Protein AF-A0A7J8MVI9-F1 (afdb_monomer_lite)

Secondary structure (DSSP, 8-state):
---HHHHHHHHHHHHHHHHHHHHHHHHHHHHHHHHH-S-HHHHT-GGG-TTGGGT-TTHHHH-

pLDDT: mean 87.23, std 7.3, range [53.78, 97.62]

Radius of gyration: 16.15 Å; chains: 1; bounding box: 36×24×44 Å

Foldseek 3Di:
DDDPVVVVVCVVVVVLVVVLVVVLVVVQLVLLCVVPNPDNVRSPDPVNSPPCCVVCVPSVVSD

Sequence (63 aa):
MGSYRAVLFNLVTHAYSKVLLVLTSGSIIHSMEAIIGYSLEKSQNMVIMGGLRKHVPITQIIF

Organism: NCBI:txid34289

InterPro domains:
  IPR001750 NADH:quinone oxidoreductase/Mrp antiporter, transmembrane domain [PF00361] (3-63)
  IPR003945 NADH-quinone oxidoreductase, chain 5-like [PTHR42829] (2-62)

Structure (mmCIF, N/CA/C/O backbone):
data_AF-A0A7J8MVI9-F1
#
_entry.id   AF-A0A7J8MVI9-F1
#
loop_
_atom_site.group_PDB
_atom_site.id
_atom_site.type_symbol
_atom_site.label_atom_id
_atom_site.label_alt_id
_atom_site.label_comp_id
_atom_site.label_asym_id
_atom_site.label_entity_id
_atom_site.label_seq_id
_atom_site.pdbx_PDB_ins_code
_atom_site.Cartn_x
_atom_site.Cartn_y
_atom_site.Cartn_z
_atom_site.occupancy
_atom_site.B_iso_or_equiv
_atom_site.auth_seq_id
_atom_site.auth_comp_id
_atom_site.auth_asym_id
_atom_site.auth_atom_id
_atom_site.pdbx_PDB_model_num
ATOM 1 N N . MET A 1 1 ? 22.186 -17.532 -23.696 1.00 53.78 1 MET A N 1
ATOM 2 C CA . MET A 1 1 ? 22.654 -16.186 -23.295 1.00 53.78 1 MET A CA 1
ATOM 3 C C . MET A 1 1 ? 21.426 -15.378 -22.901 1.00 53.78 1 MET A C 1
ATOM 5 O O . MET A 1 1 ? 20.610 -15.079 -23.761 1.00 53.78 1 MET A O 1
ATOM 9 N N . GLY A 1 2 ? 21.202 -15.206 -21.594 1.00 71.62 2 GLY A N 1
ATOM 10 C CA . GLY A 1 2 ? 19.939 -14.714 -21.030 1.00 71.62 2 GLY A CA 1
ATOM 11 C C . GLY A 1 2 ? 19.673 -13.233 -21.303 1.00 71.62 2 GLY A C 1
ATOM 12 O O . GLY A 1 2 ? 20.599 -12.442 -21.471 1.00 71.62 2 GLY A O 1
ATOM 13 N N . SER A 1 3 ? 18.391 -12.860 -21.338 1.00 83.94 3 SER A N 1
ATOM 14 C CA . SER A 1 3 ? 17.939 -11.489 -21.599 1.00 83.94 3 SER A CA 1
ATOM 15 C C . SER A 1 3 ? 18.259 -10.570 -20.413 1.00 83.94 3 SER A C 1
ATOM 17 O O . SER A 1 3 ? 17.425 -10.331 -19.542 1.00 83.94 3 SER A O 1
ATOM 19 N N . TYR A 1 4 ? 19.486 -10.042 -20.374 1.00 87.06 4 TYR A N 1
ATOM 20 C CA . TYR A 1 4 ? 19.958 -9.087 -19.361 1.00 87.06 4 TYR A CA 1
ATOM 21 C C . TYR A 1 4 ? 19.021 -7.878 -19.213 1.00 87.06 4 TYR A C 1
ATOM 23 O O . TYR A 1 4 ? 18.752 -7.417 -18.108 1.00 87.06 4 TYR A O 1
ATOM 31 N N . ARG A 1 5 ? 18.430 -7.428 -20.328 1.00 90.75 5 ARG A N 1
ATOM 32 C CA . ARG A 1 5 ? 17.416 -6.364 -20.350 1.00 90.75 5 ARG A CA 1
ATOM 33 C C . ARG A 1 5 ? 16.161 -6.739 -19.556 1.00 90.75 5 ARG A C 1
ATOM 35 O O . ARG A 1 5 ? 15.658 -5.909 -18.809 1.00 90.75 5 ARG A O 1
ATOM 42 N N . ALA A 1 6 ? 15.677 -7.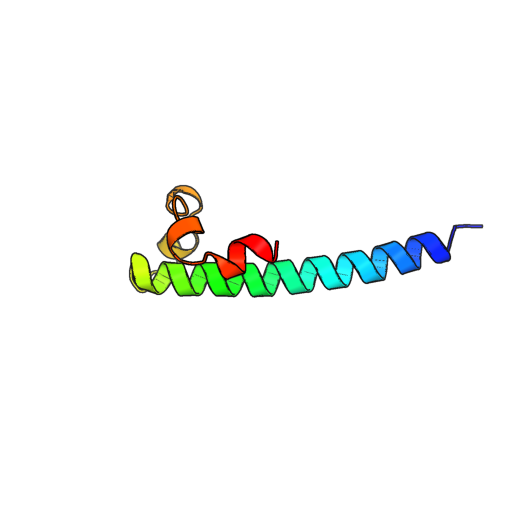976 -19.688 1.00 92.88 6 ALA A N 1
ATOM 43 C CA . ALA A 1 6 ? 14.517 -8.452 -18.935 1.00 92.88 6 ALA A CA 1
ATOM 44 C C . ALA A 1 6 ? 14.825 -8.577 -17.435 1.00 92.88 6 ALA A C 1
ATOM 46 O O . ALA A 1 6 ? 14.003 -8.196 -16.607 1.00 92.88 6 ALA A O 1
ATOM 47 N N . VAL A 1 7 ? 16.028 -9.043 -17.084 1.00 95.38 7 VAL A N 1
ATOM 48 C CA . VAL A 1 7 ? 16.471 -9.142 -15.683 1.00 95.38 7 VAL A CA 1
ATOM 49 C C . VAL A 1 7 ? 16.589 -7.759 -15.039 1.00 95.38 7 VAL A C 1
ATOM 51 O O . VAL A 1 7 ? 16.094 -7.565 -13.933 1.00 95.38 7 VAL A O 1
ATOM 54 N N . LEU A 1 8 ? 17.178 -6.782 -15.736 1.00 95.44 8 LEU A N 1
ATOM 55 C CA . LEU A 1 8 ? 17.251 -5.396 -15.266 1.00 95.44 8 LEU A CA 1
ATOM 56 C C . LEU A 1 8 ? 15.865 -4.767 -15.097 1.00 95.44 8 LEU A C 1
ATOM 58 O O . LEU A 1 8 ? 15.597 -4.154 -14.067 1.00 95.44 8 LEU A O 1
ATOM 62 N N . PHE A 1 9 ? 14.973 -4.940 -16.075 1.00 95.75 9 PHE A N 1
ATOM 63 C CA . PHE A 1 9 ? 13.603 -4.434 -15.983 1.00 95.75 9 PHE A CA 1
ATOM 64 C C . PHE A 1 9 ? 12.856 -5.035 -14.786 1.00 95.75 9 PHE A C 1
ATOM 66 O O . PHE A 1 9 ? 12.236 -4.301 -14.014 1.00 95.75 9 PHE A O 1
ATOM 73 N N . ASN A 1 10 ? 12.965 -6.352 -14.588 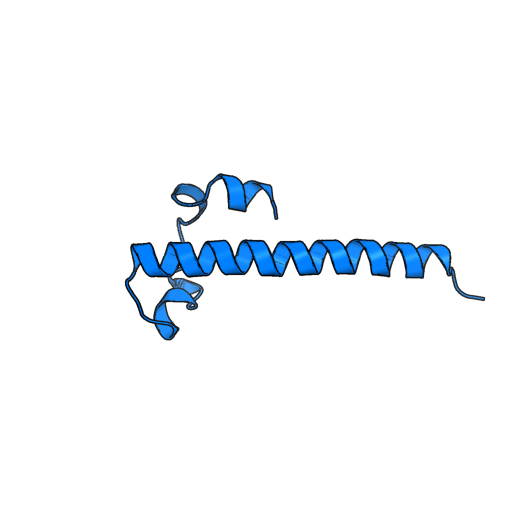1.00 95.19 10 ASN A N 1
ATOM 74 C CA . ASN A 1 10 ? 12.383 -7.031 -13.435 1.00 95.19 10 ASN A CA 1
ATOM 75 C C . ASN A 1 10 ? 12.973 -6.511 -12.120 1.00 95.19 10 ASN A C 1
ATOM 77 O O . ASN A 1 10 ? 12.227 -6.256 -11.187 1.00 95.19 10 ASN A O 1
ATOM 81 N N . LEU A 1 11 ? 14.292 -6.316 -12.036 1.00 96.69 11 LEU A N 1
ATOM 82 C CA . LEU A 1 11 ? 14.936 -5.822 -10.819 1.00 96.69 11 LEU A CA 1
ATOM 83 C C . LEU A 1 11 ? 14.437 -4.421 -10.439 1.00 96.69 11 LEU A C 1
ATOM 85 O O . LEU A 1 11 ? 14.103 -4.188 -9.279 1.00 96.69 11 LEU A O 1
ATOM 89 N N . VAL A 1 12 ? 14.359 -3.512 -11.415 1.00 97.44 12 VAL A N 1
ATOM 90 C CA . VAL A 1 12 ? 13.882 -2.137 -11.210 1.00 97.44 12 VAL A CA 1
ATOM 91 C C . VAL A 1 12 ? 12.418 -2.140 -10.778 1.00 97.44 12 VAL A C 1
ATOM 93 O O . VAL A 1 12 ? 12.089 -1.593 -9.728 1.00 97.44 12 VAL A O 1
ATOM 96 N N . THR A 1 13 ? 11.543 -2.795 -11.542 1.00 96.31 13 THR A N 1
ATOM 97 C CA . THR A 1 13 ? 10.108 -2.863 -11.218 1.00 96.31 13 THR A CA 1
ATOM 98 C C . THR A 1 13 ? 9.864 -3.529 -9.867 1.00 96.31 13 THR A C 1
ATOM 100 O O . THR A 1 13 ? 9.132 -2.985 -9.048 1.00 96.31 13 THR A O 1
ATOM 103 N N . HIS A 1 14 ? 10.557 -4.627 -9.566 1.00 95.56 14 HIS A N 1
ATOM 104 C CA . HIS A 1 14 ? 10.495 -5.301 -8.273 1.00 95.56 14 HIS A CA 1
ATOM 105 C C . HIS A 1 14 ? 10.936 -4.402 -7.110 1.00 95.56 14 HIS A C 1
ATOM 107 O O . HIS A 1 14 ? 10.284 -4.393 -6.065 1.00 95.56 14 HIS A O 1
ATOM 113 N N . ALA A 1 15 ? 12.023 -3.640 -7.269 1.00 97.62 15 ALA A N 1
ATOM 114 C CA . ALA A 1 15 ? 12.491 -2.714 -6.242 1.00 97.62 15 ALA A CA 1
ATOM 115 C C . ALA A 1 15 ? 11.452 -1.618 -5.965 1.00 97.62 15 ALA A C 1
ATOM 117 O O . ALA A 1 15 ? 11.087 -1.406 -4.808 1.00 97.62 15 ALA A O 1
ATOM 118 N N . TYR A 1 16 ? 10.914 -0.987 -7.014 1.00 96.50 16 TYR A N 1
ATOM 119 C CA . TYR A 1 16 ? 9.865 0.024 -6.872 1.00 96.50 16 TYR A CA 1
ATOM 120 C C . TYR A 1 16 ? 8.599 -0.548 -6.233 1.00 96.50 16 TYR A C 1
ATOM 122 O O . TYR A 1 16 ? 8.103 0.022 -5.262 1.00 96.50 16 TYR A O 1
ATOM 130 N N . SER A 1 17 ? 8.116 -1.704 -6.697 1.00 95.44 17 SER A N 1
ATOM 131 C CA . SER A 1 17 ? 6.950 -2.370 -6.110 1.00 95.44 17 SER A CA 1
ATOM 132 C C . SER A 1 17 ? 7.161 -2.710 -4.634 1.00 95.44 17 SER A C 1
ATOM 134 O O . SER A 1 17 ? 6.249 -2.518 -3.834 1.00 95.44 17 SER A O 1
ATOM 136 N N . LYS A 1 18 ? 8.358 -3.170 -4.236 1.00 95.12 18 LYS A N 1
ATOM 137 C CA . LYS A 1 18 ? 8.661 -3.465 -2.827 1.00 95.12 18 LYS A CA 1
ATOM 138 C C . LYS A 1 18 ? 8.699 -2.217 -1.953 1.00 95.12 18 LYS A C 1
ATOM 140 O O . LYS A 1 18 ? 8.145 -2.251 -0.859 1.00 95.12 18 LYS A O 1
ATOM 145 N N . VAL A 1 19 ? 9.326 -1.134 -2.412 1.00 96.19 19 VAL A N 1
ATOM 146 C CA . VAL A 1 19 ? 9.360 0.129 -1.656 1.00 96.19 19 VAL A CA 1
ATOM 147 C C . VAL A 1 19 ? 7.942 0.657 -1.450 1.00 96.19 19 VAL A C 1
ATOM 149 O O . VAL A 1 19 ? 7.573 1.010 -0.332 1.00 96.19 19 VAL A O 1
ATOM 152 N N . LEU A 1 20 ? 7.125 0.632 -2.502 1.00 94.12 20 LEU A N 1
ATOM 153 C CA . LEU A 1 20 ? 5.743 1.094 -2.455 1.00 94.12 20 LEU A CA 1
ATOM 154 C C . LEU A 1 20 ? 4.893 0.268 -1.486 1.00 94.12 20 LEU A C 1
ATOM 156 O O . LEU A 1 20 ? 4.213 0.827 -0.633 1.00 94.12 20 LEU A O 1
ATOM 160 N N . LEU A 1 21 ? 5.006 -1.062 -1.552 1.00 93.50 21 LEU A N 1
ATOM 161 C CA . LEU A 1 21 ? 4.338 -1.986 -0.633 1.00 93.50 21 LEU A CA 1
ATOM 162 C C . LEU A 1 21 ? 4.682 -1.714 0.833 1.00 93.50 21 LEU A C 1
ATOM 164 O O . LEU A 1 21 ? 3.792 -1.697 1.681 1.00 93.50 21 LEU A O 1
ATOM 168 N N . VAL A 1 22 ? 5.963 -1.499 1.142 1.00 94.38 22 VAL A N 1
ATOM 169 C CA . VAL A 1 22 ? 6.418 -1.262 2.519 1.00 94.38 22 VAL A CA 1
ATOM 170 C C . VAL A 1 22 ? 5.903 0.079 3.046 1.00 94.38 22 VAL A C 1
ATOM 172 O O . VAL A 1 22 ? 5.404 0.138 4.169 1.00 94.38 22 VAL A O 1
ATOM 175 N N . LEU A 1 23 ? 5.964 1.139 2.237 1.00 92.62 23 LEU A N 1
ATOM 176 C CA . LEU A 1 23 ? 5.477 2.467 2.623 1.00 92.62 23 LEU A CA 1
ATOM 177 C C . LEU A 1 23 ? 3.954 2.486 2.827 1.00 92.62 23 LEU A C 1
ATOM 179 O O . LEU A 1 23 ? 3.467 2.970 3.850 1.00 92.62 23 LEU A O 1
ATOM 183 N N . THR A 1 24 ? 3.202 1.911 1.888 1.00 92.00 24 THR A N 1
ATOM 184 C CA . THR A 1 24 ? 1.738 1.803 1.953 1.00 92.00 24 THR A CA 1
ATOM 185 C C . THR A 1 24 ? 1.297 0.946 3.144 1.00 92.00 24 THR A C 1
ATOM 187 O O . THR A 1 24 ? 0.380 1.330 3.870 1.00 92.00 24 THR A O 1
ATOM 190 N N . SER A 1 25 ? 1.984 -0.170 3.411 1.00 90.06 25 SER A N 1
ATOM 191 C CA . SER A 1 25 ? 1.725 -1.011 4.588 1.00 90.06 25 SER A CA 1
ATOM 192 C C . SER A 1 25 ? 1.951 -0.249 5.900 1.00 90.06 25 SER A C 1
ATOM 194 O O . SER A 1 25 ? 1.096 -0.275 6.784 1.00 90.06 25 SER A O 1
ATOM 196 N N . GLY A 1 26 ? 3.042 0.520 6.006 1.00 89.75 26 GLY A N 1
ATOM 197 C CA . GLY A 1 26 ? 3.310 1.365 7.175 1.00 89.75 26 GLY A CA 1
ATOM 198 C C . GLY A 1 26 ? 2.226 2.424 7.412 1.00 89.75 26 GLY A C 1
ATOM 199 O O . GLY A 1 26 ? 1.775 2.603 8.542 1.00 89.75 26 GLY A O 1
ATOM 200 N N . SER A 1 27 ? 1.742 3.067 6.344 1.00 90.50 27 SER A N 1
ATOM 201 C CA . SER A 1 27 ? 0.620 4.016 6.413 1.00 90.50 27 SER A CA 1
ATOM 202 C C . SER A 1 27 ? -0.675 3.354 6.901 1.00 90.50 27 SER A C 1
ATOM 204 O O . SER A 1 27 ? -1.387 3.931 7.725 1.00 90.50 27 SER A O 1
ATOM 206 N N . ILE A 1 28 ? -0.959 2.131 6.447 1.00 89.75 28 ILE A N 1
ATOM 207 C CA . ILE A 1 28 ? -2.125 1.346 6.868 1.00 89.75 28 ILE A CA 1
ATOM 208 C C . ILE A 1 28 ? -2.037 0.961 8.350 1.00 89.75 28 ILE A C 1
ATOM 210 O O . ILE A 1 28 ? -3.007 1.156 9.078 1.00 89.75 28 ILE A O 1
ATOM 214 N N . ILE A 1 29 ? -0.889 0.463 8.816 1.00 89.62 29 ILE A N 1
ATOM 215 C CA . ILE A 1 29 ? -0.695 0.058 10.220 1.00 89.62 29 ILE A CA 1
ATOM 216 C C . ILE A 1 29 ? -0.819 1.268 11.150 1.00 89.62 29 ILE A C 1
ATOM 218 O O . ILE A 1 29 ? -1.494 1.192 12.175 1.00 89.62 29 ILE A O 1
ATOM 222 N N . HIS A 1 30 ? -0.236 2.405 10.765 1.00 88.56 30 HIS A N 1
ATOM 223 C CA . HIS A 1 30 ? -0.366 3.644 11.526 1.00 88.56 30 HIS A CA 1
ATOM 224 C C . HIS A 1 30 ? -1.824 4.124 11.592 1.00 88.56 30 HIS A C 1
ATOM 226 O O . HIS A 1 30 ? -2.315 4.510 12.650 1.00 88.56 30 HIS A O 1
ATOM 232 N N . SER A 1 31 ? -2.557 4.038 10.478 1.00 87.31 31 SER A N 1
ATOM 233 C CA . SER A 1 31 ? -3.986 4.360 10.464 1.00 87.31 31 SER A CA 1
ATOM 234 C C . SER A 1 31 ? -4.803 3.384 11.321 1.00 87.31 31 SER A C 1
ATOM 236 O O . SER A 1 31 ? -5.760 3.801 11.970 1.00 87.31 31 SER A O 1
ATOM 238 N N . MET A 1 32 ? -4.404 2.111 11.397 1.00 89.00 32 MET A N 1
ATOM 239 C CA . MET A 1 32 ? -5.060 1.126 12.258 1.00 89.00 32 MET A CA 1
ATOM 240 C C . MET A 1 32 ? -4.885 1.364 13.737 1.00 89.00 32 MET A C 1
ATOM 242 O O . MET A 1 32 ? -5.824 1.169 14.508 1.00 89.00 32 MET A O 1
ATOM 246 N N . GLU A 1 33 ? -3.703 1.808 14.125 1.00 86.44 33 GLU A N 1
ATOM 247 C CA . GLU A 1 33 ? -3.414 2.188 15.496 1.00 86.44 33 GLU A CA 1
ATOM 248 C C . GLU A 1 33 ? -4.325 3.331 15.969 1.00 86.44 33 GLU A C 1
ATOM 250 O O . GLU A 1 33 ? -4.810 3.308 17.099 1.00 86.44 33 GLU A O 1
ATOM 255 N N . ALA A 1 34 ? -4.651 4.272 15.076 1.00 83.19 34 ALA A N 1
ATOM 256 C CA . ALA A 1 34 ? -5.580 5.363 15.364 1.00 83.19 34 ALA A CA 1
ATOM 257 C C . ALA A 1 34 ? -7.049 4.909 15.501 1.00 83.19 34 ALA A C 1
ATOM 259 O O . ALA A 1 34 ? -7.807 5.532 16.240 1.00 83.19 34 ALA A O 1
ATOM 260 N N . ILE A 1 35 ? -7.465 3.843 14.804 1.00 83.69 35 ILE A N 1
ATOM 261 C CA . ILE A 1 35 ? -8.859 3.355 14.812 1.00 83.69 35 ILE A CA 1
ATOM 262 C C . ILE A 1 35 ? -9.106 2.372 15.966 1.00 83.69 35 ILE A C 1
ATOM 264 O O . ILE A 1 35 ? -10.151 2.420 16.611 1.00 83.69 35 ILE A O 1
ATOM 268 N N . ILE A 1 36 ? -8.167 1.456 16.212 1.00 81.50 36 ILE A N 1
ATOM 269 C CA . ILE A 1 36 ? -8.333 0.325 17.142 1.00 81.50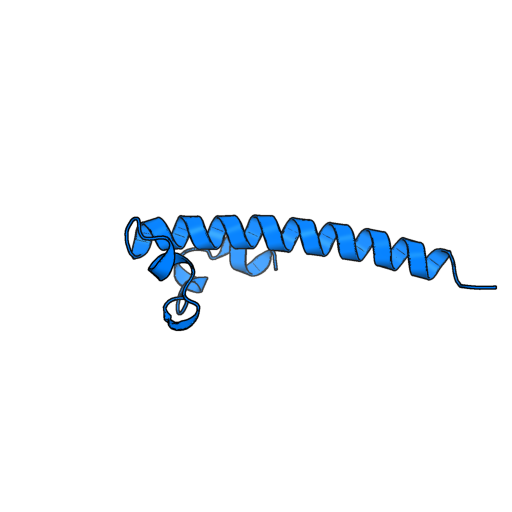 36 ILE A CA 1
ATOM 270 C C . ILE A 1 36 ? -7.615 0.562 18.485 1.00 81.50 36 ILE A C 1
ATOM 272 O O . ILE A 1 36 ? -7.885 -0.141 19.463 1.00 81.50 36 ILE A O 1
ATOM 276 N N . GLY A 1 37 ? -6.742 1.571 18.563 1.00 81.06 37 GLY A N 1
ATOM 277 C CA . GLY A 1 37 ? -5.857 1.819 19.699 1.00 81.06 37 GLY A CA 1
ATOM 278 C C . GLY A 1 37 ? -4.534 1.055 19.590 1.00 81.06 37 GLY A C 1
ATOM 279 O O . GLY A 1 37 ? -4.369 0.166 18.751 1.00 81.06 37 GLY A O 1
ATOM 280 N N . TYR A 1 38 ? -3.574 1.403 20.454 1.00 78.56 38 TYR A N 1
ATOM 281 C CA . TYR A 1 38 ? -2.212 0.859 20.421 1.00 78.56 38 TYR A CA 1
ATOM 282 C C . TYR A 1 38 ? -2.185 -0.620 20.838 1.00 78.56 38 TYR A C 1
ATOM 284 O O . TYR A 1 38 ? -2.087 -0.964 22.015 1.00 78.56 38 TYR A O 1
ATOM 292 N N . SER A 1 39 ? -2.31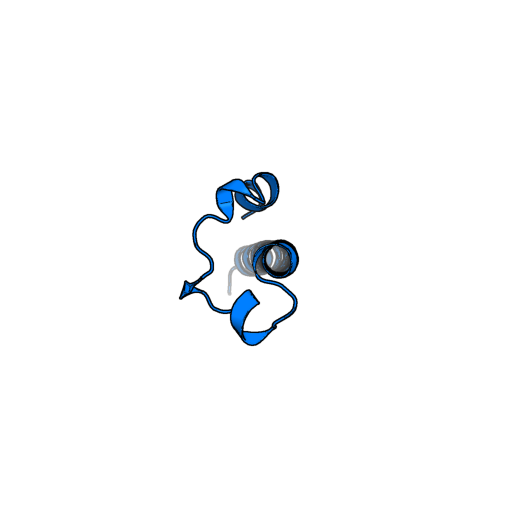2 -1.515 19.861 1.00 83.56 39 SER A N 1
ATOM 293 C CA . SER A 1 39 ? -2.189 -2.961 20.038 1.00 83.56 39 SER A CA 1
ATOM 294 C C . SER A 1 39 ? -1.677 -3.584 18.745 1.00 83.56 39 SER A C 1
ATOM 296 O O . SER A 1 39 ? -2.409 -3.666 17.760 1.00 83.56 39 SER A O 1
ATOM 298 N N . LEU A 1 40 ? -0.418 -4.030 18.759 1.00 78.31 40 LEU A N 1
ATOM 299 C CA . LEU A 1 40 ? 0.278 -4.564 17.583 1.00 78.31 40 LEU A CA 1
ATOM 300 C C . LEU A 1 40 ? -0.415 -5.812 17.008 1.00 78.31 40 LEU A C 1
ATOM 302 O O . LEU A 1 40 ? -0.517 -5.977 15.796 1.00 78.31 40 LEU A O 1
ATOM 306 N N . GLU A 1 41 ? -0.937 -6.671 17.888 1.00 83.38 41 GLU A N 1
ATOM 307 C CA . GLU A 1 41 ? -1.641 -7.901 17.511 1.00 83.38 41 GLU A CA 1
ATOM 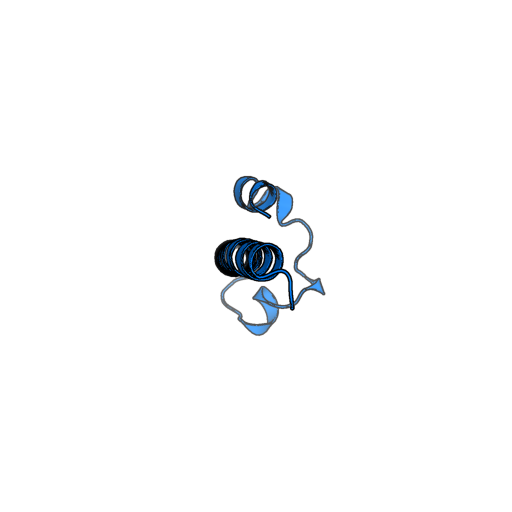308 C C . GLU A 1 41 ? -2.964 -7.617 16.798 1.00 83.38 41 GLU A C 1
ATOM 310 O O . GLU A 1 41 ? -3.341 -8.319 15.862 1.00 83.38 41 GLU A O 1
ATOM 315 N N . LYS A 1 42 ? -3.674 -6.568 17.225 1.00 81.56 42 LYS A N 1
ATOM 316 C CA . LYS A 1 42 ? -4.916 -6.155 16.577 1.00 81.56 42 LYS A CA 1
ATOM 317 C C . LYS A 1 42 ? -4.635 -5.363 15.304 1.00 81.56 42 LYS A C 1
ATOM 319 O O . LYS A 1 42 ? -5.194 -5.702 14.266 1.00 81.56 42 LYS A O 1
ATOM 324 N N . SER A 1 43 ? -3.765 -4.355 15.341 1.00 84.06 43 SER A N 1
ATOM 325 C CA . SER A 1 43 ? -3.528 -3.467 14.193 1.00 84.06 43 SER A CA 1
ATOM 326 C C . SER A 1 43 ? -2.976 -4.193 12.957 1.00 84.06 43 SER A C 1
ATOM 328 O O . SER A 1 43 ? -3.200 -3.726 11.841 1.00 84.06 43 SER A O 1
ATOM 330 N N . GLN A 1 44 ? -2.326 -5.352 13.135 1.00 86.44 44 GLN A N 1
ATOM 331 C CA . GLN A 1 44 ? -1.840 -6.210 12.044 1.00 86.44 44 GLN A CA 1
ATOM 332 C C . GLN A 1 44 ? -2.732 -7.420 11.719 1.00 86.44 44 GLN A C 1
ATOM 334 O O . GLN A 1 44 ? -2.415 -8.201 10.819 1.00 86.44 44 GLN A O 1
ATOM 339 N N . ASN A 1 45 ? -3.855 -7.607 12.413 1.00 88.50 45 ASN A N 1
ATOM 340 C CA . ASN A 1 45 ? -4.759 -8.712 12.125 1.00 88.50 45 ASN A CA 1
ATOM 341 C C . ASN A 1 45 ? -5.622 -8.400 10.892 1.00 88.50 45 ASN A C 1
ATOM 343 O O . ASN A 1 45 ? -6.547 -7.592 10.954 1.00 88.50 45 ASN A O 1
ATOM 347 N N . MET A 1 46 ? -5.384 -9.114 9.788 1.00 86.88 46 MET A N 1
ATOM 348 C CA . MET A 1 46 ? -6.106 -8.923 8.522 1.00 86.88 46 MET A CA 1
ATOM 349 C C . MET A 1 46 ? -7.635 -9.064 8.630 1.00 86.88 46 MET A C 1
ATOM 351 O O . MET A 1 46 ? -8.349 -8.462 7.831 1.00 86.88 46 MET A O 1
ATOM 355 N N . VAL A 1 47 ? -8.159 -9.795 9.622 1.00 88.06 47 VAL A N 1
ATOM 356 C CA . VAL A 1 47 ? -9.611 -9.960 9.834 1.00 88.06 47 VAL A CA 1
ATOM 357 C C . VAL A 1 47 ? -10.284 -8.636 10.199 1.00 88.06 47 VAL A C 1
ATOM 359 O O . VAL A 1 47 ? -11.424 -8.395 9.806 1.00 88.06 47 VAL A O 1
ATOM 362 N N . ILE A 1 48 ? -9.577 -7.753 10.910 1.00 83.50 48 ILE A N 1
ATOM 363 C CA . ILE A 1 48 ? -10.110 -6.453 11.336 1.00 83.50 48 ILE A CA 1
ATOM 364 C C . ILE A 1 48 ? -9.669 -5.303 10.424 1.00 83.50 48 ILE A C 1
ATOM 366 O O . ILE A 1 48 ? -9.993 -4.152 10.698 1.00 83.50 48 ILE A O 1
ATOM 370 N N . MET A 1 49 ? -8.998 -5.611 9.304 1.00 85.56 49 MET A N 1
ATOM 371 C CA . MET A 1 49 ? -8.518 -4.632 8.319 1.00 85.56 49 MET A CA 1
ATOM 372 C C . MET A 1 49 ? -9.525 -4.209 7.244 1.00 85.56 49 MET A C 1
ATOM 374 O O . MET A 1 49 ? -9.180 -3.537 6.270 1.00 85.56 49 MET A O 1
ATOM 378 N N . GLY A 1 50 ? -10.803 -4.530 7.442 1.00 85.81 50 GLY A N 1
ATOM 379 C CA . GLY A 1 50 ? -11.888 -4.090 6.570 1.00 85.81 50 GLY A CA 1
ATOM 380 C C . GLY A 1 50 ? -12.189 -2.588 6.680 1.00 85.81 50 GLY A C 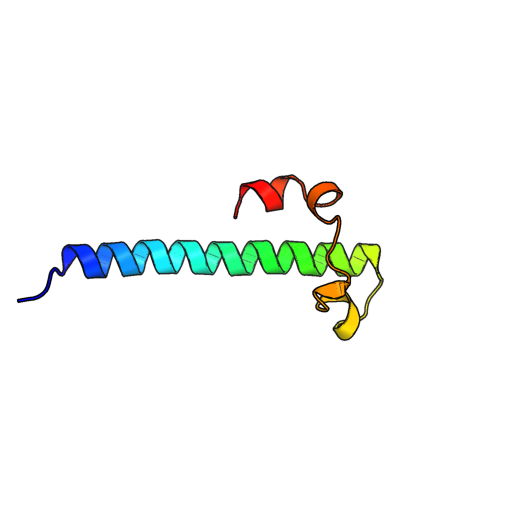1
ATOM 381 O O . GLY A 1 50 ? -12.109 -1.988 7.744 1.00 85.81 50 GLY A O 1
ATOM 382 N N . GLY A 1 51 ? -12.592 -1.962 5.568 1.00 82.94 51 GLY A N 1
ATOM 383 C CA . GLY A 1 51 ? -13.099 -0.579 5.571 1.00 82.94 51 GLY A CA 1
ATOM 384 C C . GLY A 1 51 ? -12.038 0.530 5.556 1.00 82.94 51 GLY A C 1
ATOM 385 O O . GLY A 1 51 ? -12.394 1.711 5.551 1.00 82.94 51 GLY A O 1
ATOM 386 N N . LEU A 1 52 ? -10.749 0.188 5.461 1.00 83.25 52 LEU A N 1
ATOM 387 C CA . LEU A 1 52 ? -9.652 1.169 5.482 1.00 83.25 52 LEU A CA 1
ATOM 388 C C . LEU A 1 52 ? -9.624 2.091 4.273 1.00 83.25 52 LEU A C 1
ATOM 390 O O . LEU A 1 52 ? -9.156 3.220 4.371 1.00 83.25 52 LEU A O 1
ATOM 394 N N . ARG A 1 53 ? -10.225 1.660 3.164 1.00 78.44 53 ARG A N 1
ATOM 395 C CA . ARG A 1 53 ? -10.427 2.483 1.964 1.00 78.44 53 ARG A CA 1
ATOM 396 C C . ARG A 1 53 ? -11.114 3.821 2.262 1.00 78.44 53 ARG A C 1
ATOM 398 O O . ARG A 1 53 ? -10.863 4.797 1.569 1.00 78.44 53 ARG A O 1
ATOM 405 N N . LYS A 1 54 ? -11.957 3.880 3.301 1.00 81.38 54 LYS A N 1
ATOM 406 C CA . LYS A 1 54 ? -12.627 5.116 3.738 1.00 81.38 54 LYS A CA 1
ATOM 407 C C . LYS A 1 54 ? -11.727 6.033 4.575 1.00 81.38 54 LYS A C 1
ATOM 409 O O . LYS A 1 54 ? -11.983 7.227 4.629 1.00 81.38 54 LYS A O 1
ATOM 414 N N . HIS A 1 55 ? -10.706 5.477 5.223 1.00 82.50 55 HIS A N 1
ATOM 415 C CA . HIS A 1 55 ? -9.839 6.182 6.170 1.00 82.50 55 HIS A CA 1
ATOM 416 C C . HIS A 1 55 ? -8.526 6.648 5.524 1.00 82.50 55 HIS A C 1
ATOM 418 O O . HIS A 1 55 ? -8.024 7.715 5.858 1.00 82.50 55 HIS A O 1
ATOM 424 N N . VAL A 1 56 ? -8.002 5.888 4.558 1.00 86.00 56 VAL A N 1
ATOM 425 C CA . VAL A 1 56 ? -6.758 6.187 3.827 1.00 86.00 56 VAL A CA 1
ATOM 426 C C . VAL A 1 56 ? -6.979 6.137 2.303 1.00 86.00 56 VAL A C 1
ATOM 428 O O . VAL A 1 56 ? -6.483 5.237 1.622 1.00 86.00 56 VAL A O 1
ATOM 431 N N . PRO A 1 57 ? -7.732 7.102 1.729 1.00 81.38 57 PRO A N 1
ATOM 432 C CA . PRO A 1 57 ? -8.104 7.088 0.310 1.00 81.38 57 PRO A CA 1
ATOM 433 C C . PRO A 1 57 ? -6.915 7.302 -0.641 1.00 81.38 57 PRO A C 1
ATOM 435 O O . PRO A 1 57 ? -6.912 6.766 -1.745 1.00 81.38 57 PRO A O 1
ATOM 438 N N . ILE A 1 58 ? -5.890 8.049 -0.218 1.00 84.88 58 ILE A N 1
ATOM 439 C CA . ILE A 1 58 ? -4.685 8.316 -1.025 1.00 84.88 58 ILE A CA 1
ATOM 440 C C . ILE A 1 58 ? -3.782 7.079 -1.058 1.00 84.88 58 ILE A C 1
ATOM 442 O O . ILE A 1 58 ? -3.319 6.668 -2.114 1.00 84.88 58 ILE A O 1
ATOM 446 N N . THR A 1 59 ? -3.587 6.422 0.083 1.00 84.88 59 THR A N 1
ATOM 447 C CA . THR A 1 59 ? -2.804 5.183 0.180 1.00 84.88 59 THR A CA 1
ATOM 448 C C . THR A 1 59 ? -3.395 4.066 -0.694 1.00 84.88 59 THR A C 1
ATOM 450 O O . THR A 1 59 ? -2.650 3.259 -1.237 1.00 84.88 59 THR A O 1
ATOM 453 N N . GLN A 1 60 ? -4.717 4.065 -0.920 1.00 82.19 60 GLN A N 1
ATOM 454 C CA . GLN A 1 60 ? -5.408 3.111 -1.799 1.00 82.19 60 GLN A CA 1
ATOM 455 C C . GLN A 1 60 ? -5.075 3.268 -3.294 1.00 82.19 60 GLN A C 1
ATOM 457 O O . GLN A 1 60 ? -5.206 2.308 -4.039 1.00 82.19 60 GLN A O 1
ATOM 462 N N . ILE A 1 61 ? -4.734 4.466 -3.775 1.00 85.19 61 ILE A N 1
ATOM 463 C CA . ILE A 1 61 ? -4.420 4.661 -5.205 1.00 85.19 61 ILE A CA 1
ATOM 464 C C . ILE A 1 61 ? -2.941 4.411 -5.516 1.00 85.19 61 ILE A C 1
ATOM 466 O O . ILE A 1 61 ? -2.558 4.358 -6.681 1.00 85.19 61 ILE A O 1
ATOM 470 N N . ILE A 1 62 ? -2.116 4.295 -4.474 1.00 84.44 62 ILE A N 1
ATOM 471 C CA . ILE A 1 62 ? -0.668 4.131 -4.576 1.00 84.44 62 ILE A CA 1
ATOM 472 C C . ILE A 1 62 ? -0.290 2.658 -4.816 1.00 84.44 62 ILE A C 1
ATOM 474 O O . ILE A 1 62 ? 0.736 2.412 -5.440 1.00 84.44 62 ILE A O 1
ATOM 478 N N . PHE A 1 63 ? -1.098 1.686 -4.376 1.00 77.88 63 PHE A N 1
ATOM 479 C CA . PHE A 1 63 ? -0.865 0.253 -4.592 1.00 77.88 63 PHE A CA 1
ATOM 480 C C . PHE A 1 63 ? -2.155 -0.499 -4.931 1.00 77.88 63 PHE A C 1
ATOM 482 O O . PHE A 1 63 ? -3.191 -0.189 -4.302 1.00 77.88 63 PHE A O 1
#